Protein AF-A0AA96SXK7-F1 (afdb_monomer_lite)

Radius of gyration: 13.21 Å; chains: 1; bounding box: 25×30×34 Å

Structure (mmCIF, N/CA/C/O backbone):
data_AF-A0AA96SXK7-F1
#
_entry.id   AF-A0AA96SXK7-F1
#
loop_
_atom_site.group_PDB
_atom_site.id
_atom_site.type_symbol
_atom_site.label_atom_id
_atom_site.label_alt_id
_atom_site.label_comp_id
_atom_site.label_asym_id
_atom_site.label_entity_id
_atom_site.label_seq_id
_atom_site.pdbx_PDB_ins_code
_atom_site.Cartn_x
_atom_site.Cartn_y
_atom_site.Cartn_z
_atom_site.occupancy
_atom_site.B_iso_or_equiv
_atom_site.auth_seq_id
_atom_site.auth_comp_id
_atom_site.auth_asym_id
_atom_site.auth_atom_id
_atom_site.pdbx_PDB_model_num
ATOM 1 N N . MET A 1 1 ? 11.117 13.871 11.210 1.00 51.28 1 MET A N 1
ATOM 2 C CA . MET A 1 1 ? 10.356 12.776 10.571 1.00 51.28 1 MET A CA 1
ATOM 3 C C . MET A 1 1 ? 9.410 13.448 9.592 1.00 51.28 1 MET A C 1
ATOM 5 O O . MET A 1 1 ? 8.654 14.297 10.038 1.00 51.28 1 MET A O 1
ATOM 9 N N . ILE A 1 2 ? 9.554 13.227 8.283 1.00 47.91 2 ILE A N 1
ATOM 10 C CA . ILE A 1 2 ? 8.729 13.922 7.281 1.00 47.91 2 ILE A CA 1
ATOM 11 C C . ILE A 1 2 ? 7.378 13.206 7.220 1.00 47.91 2 ILE A C 1
ATOM 13 O O . ILE A 1 2 ? 7.286 12.124 6.651 1.00 47.91 2 ILE A O 1
ATOM 17 N N . THR A 1 3 ? 6.349 13.795 7.822 1.00 63.53 3 THR A N 1
ATOM 18 C CA . THR A 1 3 ? 4.946 13.411 7.633 1.00 63.53 3 THR A CA 1
ATOM 19 C C . THR A 1 3 ? 4.455 14.012 6.319 1.00 63.53 3 THR A C 1
ATOM 21 O O . THR A 1 3 ? 3.778 15.039 6.310 1.00 63.53 3 THR A O 1
ATOM 24 N N . ALA A 1 4 ? 4.849 13.414 5.188 1.00 64.06 4 ALA A N 1
ATOM 25 C CA . ALA A 1 4 ? 4.230 13.750 3.907 1.00 64.06 4 ALA A CA 1
ATOM 26 C C . ALA A 1 4 ? 2.730 13.446 4.027 1.00 64.06 4 ALA A C 1
ATOM 28 O O . ALA A 1 4 ? 2.341 12.306 4.277 1.00 64.06 4 ALA A O 1
ATOM 29 N N . SER A 1 5 ? 1.903 14.483 3.933 1.00 78.00 5 SER A N 1
ATOM 30 C CA . SER A 1 5 ? 0.470 14.407 4.232 1.00 78.00 5 SER A CA 1
ATOM 31 C C . SER A 1 5 ? -0.380 14.476 2.964 1.00 78.00 5 SER A C 1
ATOM 33 O O . SER A 1 5 ? -1.567 14.170 3.001 1.00 78.00 5 SER A O 1
ATOM 35 N N . THR A 1 6 ? 0.217 14.838 1.825 1.00 90.94 6 THR A N 1
ATOM 36 C CA . THR A 1 6 ? -0.473 14.961 0.535 1.00 90.94 6 THR A CA 1
ATOM 37 C C . THR A 1 6 ? 0.138 14.072 -0.548 1.00 90.94 6 THR A C 1
ATOM 39 O O . THR A 1 6 ? 1.314 13.708 -0.508 1.00 90.94 6 THR A O 1
ATOM 42 N N . VAL A 1 7 ? -0.658 13.766 -1.577 1.00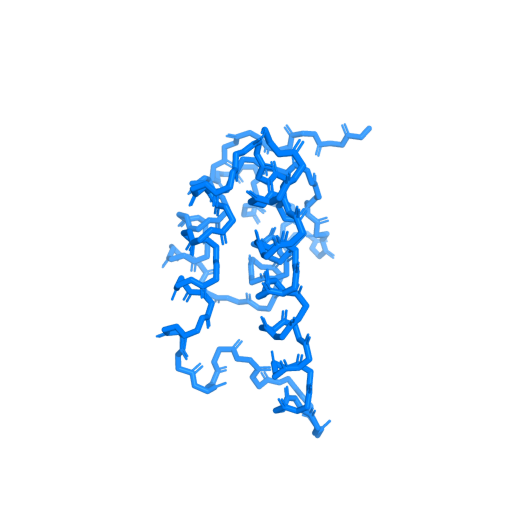 92.94 7 VAL A N 1
ATOM 43 C CA . VAL A 1 7 ? -0.206 13.023 -2.767 1.00 92.94 7 VAL A CA 1
ATOM 44 C C . VAL A 1 7 ? 1.000 13.694 -3.434 1.00 92.94 7 VAL A C 1
ATOM 46 O O . VAL A 1 7 ? 1.965 13.018 -3.789 1.00 92.94 7 VAL A O 1
ATOM 49 N N . THR A 1 8 ? 0.975 15.025 -3.552 1.00 93.19 8 THR A N 1
ATOM 50 C CA . THR A 1 8 ? 2.053 15.814 -4.162 1.00 93.19 8 THR A CA 1
ATOM 51 C C . THR A 1 8 ? 3.363 15.682 -3.391 1.00 93.19 8 THR A C 1
ATOM 53 O O . THR A 1 8 ? 4.416 15.490 -3.999 1.00 93.19 8 THR A O 1
ATOM 56 N N . GLU A 1 9 ? 3.325 15.743 -2.060 1.00 92.94 9 GLU A N 1
ATOM 57 C CA . GLU A 1 9 ? 4.520 15.576 -1.222 1.00 92.94 9 GLU A CA 1
ATOM 58 C C . GLU A 1 9 ? 5.095 14.163 -1.336 1.00 92.94 9 GLU A C 1
ATOM 60 O O . GLU A 1 9 ? 6.310 14.003 -1.468 1.00 92.94 9 GLU A O 1
ATOM 65 N N . ILE A 1 10 ? 4.226 13.145 -1.346 1.00 94.31 10 ILE A N 1
ATOM 66 C CA . ILE A 1 10 ? 4.645 11.751 -1.521 1.00 94.31 10 ILE A CA 1
ATOM 67 C C . ILE A 1 10 ? 5.336 11.573 -2.872 1.00 94.31 10 ILE A C 1
ATOM 69 O O . ILE A 1 10 ? 6.444 11.037 -2.926 1.00 94.31 10 ILE A O 1
ATOM 73 N N . HIS A 1 11 ? 4.714 12.052 -3.952 1.00 93.19 11 HIS A N 1
ATOM 74 C CA . HIS A 1 11 ? 5.297 11.979 -5.286 1.00 93.19 11 HIS A CA 1
ATOM 75 C C . HIS A 1 11 ? 6.639 12.715 -5.355 1.00 93.19 11 HIS A C 1
ATOM 77 O O . HIS A 1 11 ? 7.614 12.163 -5.857 1.00 93.19 11 HIS A O 1
ATOM 83 N N . THR A 1 12 ? 6.717 13.925 -4.800 1.00 94.31 12 THR A N 1
ATOM 84 C CA . THR A 1 12 ? 7.939 14.744 -4.810 1.00 94.31 12 THR A CA 1
ATOM 85 C C . THR A 1 12 ? 9.096 14.027 -4.116 1.00 94.31 12 THR A C 1
ATOM 87 O O . THR A 1 12 ? 10.193 13.942 -4.667 1.00 94.31 12 THR A O 1
ATOM 90 N N . ALA A 1 13 ? 8.849 13.447 -2.939 1.00 92.94 13 ALA A N 1
ATOM 91 C CA . ALA A 1 13 ? 9.849 12.667 -2.219 1.00 92.94 13 ALA A CA 1
ATOM 92 C C . ALA A 1 13 ? 10.268 11.404 -2.991 1.00 92.94 13 ALA A C 1
ATOM 94 O O . ALA A 1 13 ? 11.464 11.137 -3.115 1.00 92.94 13 ALA A O 1
ATOM 95 N N . CYS A 1 14 ? 9.305 10.668 -3.559 1.00 94.19 14 CYS A N 1
ATOM 96 C CA . CYS A 1 14 ? 9.572 9.468 -4.357 1.00 94.19 14 CYS A CA 1
ATOM 97 C C . CYS A 1 14 ? 10.415 9.774 -5.602 1.00 94.19 14 CYS A C 1
ATOM 99 O O . CYS A 1 14 ? 11.366 9.048 -5.889 1.00 94.19 14 CYS A O 1
ATOM 101 N N . SER A 1 15 ? 10.111 10.865 -6.307 1.00 93.81 15 SER A N 1
ATOM 102 C CA . SER A 1 15 ? 10.862 11.335 -7.478 1.00 93.81 15 SER A CA 1
ATOM 103 C C . SER A 1 15 ? 12.279 11.795 -7.121 1.00 93.81 15 SER A C 1
ATOM 105 O O . SER A 1 15 ? 13.188 11.679 -7.938 1.00 93.81 15 SER A O 1
ATOM 107 N N . ALA A 1 16 ? 12.497 12.245 -5.882 1.00 93.50 16 ALA A N 1
ATOM 108 C CA . ALA A 1 16 ? 13.820 12.540 -5.334 1.00 93.50 16 ALA A CA 1
ATOM 109 C C . ALA A 1 16 ? 14.555 11.296 -4.779 1.00 93.50 16 ALA A C 1
ATOM 111 O O . ALA A 1 16 ? 15.647 11.424 -4.229 1.00 93.50 16 ALA A O 1
ATOM 112 N N . GLY A 1 17 ? 13.982 10.093 -4.918 1.00 92.31 17 GLY A N 1
ATOM 113 C CA . GLY A 1 17 ? 14.591 8.834 -4.480 1.00 92.31 17 GLY A CA 1
ATOM 114 C C . GLY A 1 17 ? 14.391 8.499 -2.998 1.00 92.31 17 GLY A C 1
ATOM 115 O O . GLY A 1 17 ? 15.000 7.550 -2.502 1.00 92.31 17 GLY A O 1
ATOM 116 N N . PHE A 1 18 ? 13.538 9.239 -2.288 1.00 92.69 18 PHE A N 1
ATOM 117 C CA . PHE A 1 18 ? 13.198 8.983 -0.889 1.00 92.69 18 PHE A CA 1
ATOM 118 C C . PHE A 1 18 ? 11.900 8.180 -0.770 1.00 92.69 18 PHE A C 1
ATOM 120 O O . PHE A 1 18 ? 10.996 8.311 -1.589 1.00 92.69 18 PHE A O 1
ATOM 127 N N . ILE A 1 19 ? 11.780 7.376 0.290 1.00 92.25 19 ILE A N 1
ATOM 128 C CA . ILE A 1 19 ? 10.544 6.658 0.628 1.00 92.25 19 ILE A CA 1
ATOM 129 C C . ILE A 1 19 ? 9.947 7.329 1.867 1.00 92.25 19 ILE A C 1
ATOM 131 O O . ILE A 1 19 ? 10.473 7.136 2.966 1.00 92.25 19 ILE A O 1
ATOM 135 N N . PRO A 1 20 ? 8.873 8.122 1.723 1.00 90.00 20 PRO A N 1
ATOM 136 C CA . PRO A 1 20 ? 8.107 8.603 2.863 1.00 90.00 20 PRO A CA 1
ATOM 137 C C . PRO A 1 20 ? 7.614 7.437 3.722 1.00 90.00 20 PRO A C 1
ATOM 139 O O . PRO A 1 20 ? 7.087 6.454 3.201 1.00 90.00 20 PRO A O 1
ATOM 142 N N . VAL A 1 21 ? 7.779 7.569 5.035 1.00 86.81 21 VAL A N 1
ATOM 143 C CA . VAL A 1 21 ? 7.288 6.626 6.049 1.00 86.81 21 VAL A CA 1
ATOM 144 C C . VAL A 1 21 ? 6.273 7.339 6.938 1.00 86.81 21 VAL A C 1
ATOM 146 O O . VAL A 1 21 ? 6.324 8.564 7.0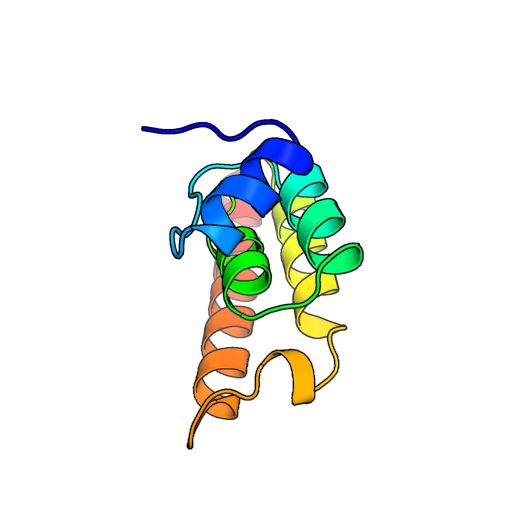48 1.00 86.81 21 VAL A O 1
ATOM 149 N N . ASN A 1 22 ? 5.379 6.594 7.592 1.00 83.44 22 ASN A N 1
ATOM 150 C CA . ASN A 1 22 ? 4.335 7.154 8.468 1.00 83.44 22 ASN A CA 1
ATOM 151 C C . ASN A 1 22 ? 3.399 8.152 7.769 1.00 83.44 22 ASN A C 1
ATOM 153 O O . ASN A 1 22 ? 2.940 9.120 8.372 1.00 83.44 22 ASN A O 1
ATOM 157 N N . VAL A 1 23 ? 3.146 7.927 6.483 1.00 89.69 23 VAL A N 1
ATOM 158 C CA . VAL A 1 23 ? 2.166 8.698 5.722 1.00 89.69 23 VAL A CA 1
ATOM 159 C C . VAL A 1 23 ? 0.769 8.120 5.905 1.00 89.69 23 VAL A C 1
ATOM 161 O O . VAL A 1 23 ? 0.613 6.930 6.204 1.00 89.69 23 VAL A O 1
ATOM 164 N N . ASP A 1 24 ? -0.227 8.967 5.668 1.00 91.06 24 ASP A N 1
ATOM 165 C CA . ASP A 1 24 ? -1.621 8.552 5.602 1.00 91.06 24 ASP A CA 1
ATOM 166 C C . ASP A 1 24 ? -1.836 7.545 4.458 1.00 91.06 24 ASP A C 1
ATOM 168 O O . ASP A 1 24 ? -1.372 7.747 3.327 1.00 91.06 24 ASP A O 1
ATOM 172 N N . LEU A 1 25 ? -2.514 6.433 4.751 1.00 93.62 25 LEU A N 1
ATOM 173 C CA . LEU A 1 25 ? -2.657 5.321 3.811 1.00 93.62 25 LEU A CA 1
ATOM 174 C C . LEU A 1 25 ? -3.467 5.708 2.556 1.00 93.62 25 LEU A C 1
ATOM 176 O O . LEU A 1 25 ? -2.992 5.415 1.453 1.00 93.62 25 LEU A O 1
ATOM 180 N N . PRO A 1 26 ? -4.634 6.379 2.659 1.00 92.81 26 PRO A N 1
ATOM 181 C CA . PRO A 1 26 ? -5.340 6.926 1.503 1.00 92.81 26 PRO A CA 1
ATOM 182 C C . PRO A 1 26 ? -4.450 7.777 0.591 1.00 92.81 26 PRO A C 1
ATOM 184 O O . PRO A 1 26 ? -4.469 7.587 -0.628 1.00 92.81 26 PRO A O 1
ATOM 187 N N . CYS A 1 27 ? -3.619 8.657 1.160 1.00 92.81 27 CYS A N 1
ATOM 188 C CA . CYS A 1 27 ? -2.673 9.468 0.393 1.00 92.81 27 CYS A CA 1
ATOM 189 C C . CYS A 1 27 ? -1.598 8.617 -0.301 1.00 92.81 27 CYS A C 1
ATOM 191 O O . CYS A 1 27 ? -1.313 8.844 -1.478 1.00 92.81 27 CYS A O 1
ATOM 193 N N . ALA A 1 28 ? -1.038 7.610 0.377 1.00 95.31 28 ALA A N 1
ATOM 194 C CA . ALA A 1 28 ? -0.068 6.686 -0.218 1.00 95.31 28 ALA A CA 1
ATOM 195 C C . ALA A 1 28 ? -0.658 5.894 -1.394 1.00 95.31 28 ALA A C 1
ATOM 197 O O . ALA A 1 28 ? -0.046 5.805 -2.461 1.00 95.31 28 ALA A O 1
ATOM 198 N N . ILE A 1 29 ? -1.871 5.362 -1.222 1.00 96.31 29 ILE A N 1
ATOM 199 C CA . ILE A 1 29 ? -2.595 4.628 -2.266 1.00 96.31 29 ILE A CA 1
ATOM 200 C C . ILE A 1 29 ? -2.895 5.545 -3.454 1.00 96.31 29 ILE A C 1
ATOM 202 O O . ILE A 1 29 ? -2.674 5.159 -4.604 1.00 96.31 29 ILE A O 1
ATOM 206 N N . ALA A 1 30 ? -3.382 6.761 -3.199 1.00 96.00 30 ALA A N 1
ATOM 207 C CA . ALA A 1 30 ? -3.661 7.731 -4.251 1.00 96.00 30 ALA A CA 1
ATOM 208 C C . ALA A 1 30 ? -2.388 8.105 -5.028 1.00 96.00 30 ALA A C 1
ATOM 210 O O . ALA A 1 30 ? -2.417 8.130 -6.259 1.00 96.00 30 ALA A O 1
ATOM 211 N N . ALA A 1 31 ? -1.261 8.305 -4.338 1.00 95.44 31 ALA A N 1
ATOM 212 C CA . ALA A 1 31 ? 0.024 8.587 -4.970 1.00 95.44 31 ALA A CA 1
ATOM 213 C C . ALA A 1 31 ? 0.512 7.434 -5.856 1.00 95.44 31 ALA A C 1
ATOM 215 O O . ALA A 1 31 ? 0.919 7.674 -6.992 1.00 95.44 31 ALA A O 1
ATOM 216 N N . HIS A 1 32 ? 0.417 6.185 -5.391 1.00 96.44 32 HIS A N 1
ATOM 217 C CA . HIS A 1 32 ? 0.777 5.025 -6.210 1.00 96.44 32 HIS A CA 1
ATOM 218 C C . HIS A 1 32 ? -0.155 4.842 -7.414 1.00 96.44 32 HIS A C 1
ATOM 220 O O . HIS A 1 32 ? 0.311 4.492 -8.491 1.00 96.44 32 HIS A O 1
ATOM 226 N N . ARG A 1 33 ? -1.461 5.117 -7.283 1.00 96.25 33 ARG A N 1
ATOM 227 C CA . ARG A 1 33 ? -2.396 5.066 -8.423 1.00 96.25 33 ARG A CA 1
ATOM 228 C C . ARG A 1 33 ? -2.067 6.100 -9.500 1.00 96.25 33 ARG A C 1
ATOM 230 O O . ARG A 1 33 ? -2.168 5.782 -10.679 1.00 96.25 33 ARG A O 1
ATOM 237 N N . GLN A 1 34 ? -1.712 7.322 -9.104 1.00 96.06 34 GLN A N 1
ATOM 238 C CA . GLN A 1 34 ? -1.359 8.388 -10.049 1.00 96.06 34 GLN A CA 1
ATOM 239 C C . GLN A 1 34 ? 0.019 8.161 -10.678 1.00 96.06 34 GLN A C 1
ATOM 241 O O . GLN A 1 34 ? 0.212 8.433 -11.861 1.00 96.06 34 GLN A O 1
ATOM 246 N N . HIS A 1 35 ? 0.962 7.636 -9.895 1.00 93.38 35 HIS A N 1
ATOM 247 C CA . HIS A 1 35 ? 2.340 7.408 -10.313 1.00 93.38 35 HIS A CA 1
ATOM 248 C C . HIS A 1 35 ? 2.820 6.025 -9.846 1.00 93.38 35 HIS A C 1
ATOM 250 O O . HIS A 1 35 ? 3.532 5.929 -8.835 1.00 93.38 35 HIS A O 1
ATOM 256 N N . PRO A 1 36 ? 2.433 4.946 -10.556 1.00 93.38 36 PRO A N 1
ATOM 257 C CA . PRO A 1 36 ? 2.838 3.593 -10.204 1.00 93.38 36 PRO A CA 1
ATOM 258 C C . PRO A 1 36 ? 4.351 3.445 -10.321 1.00 93.38 36 PRO A C 1
ATOM 260 O O . PRO A 1 36 ? 4.952 3.783 -11.340 1.00 93.38 36 PRO A O 1
ATOM 263 N N . GLY A 1 37 ? 4.977 2.950 -9.263 1.00 91.44 37 GLY A N 1
ATOM 264 C CA . GLY A 1 37 ? 6.419 2.791 -9.212 1.00 91.44 37 GLY A CA 1
ATOM 265 C C . GLY A 1 37 ? 6.865 2.198 -7.888 1.00 91.44 37 GLY A C 1
ATOM 266 O O . GLY A 1 37 ? 6.159 2.243 -6.884 1.00 91.44 37 GLY A O 1
ATOM 267 N N . ILE A 1 38 ? 8.080 1.653 -7.867 1.00 90.81 38 ILE A N 1
ATOM 268 C CA . ILE A 1 38 ? 8.571 0.931 -6.690 1.00 90.81 38 ILE A CA 1
ATOM 269 C C . ILE A 1 38 ? 8.654 1.809 -5.433 1.00 90.81 38 ILE A C 1
ATOM 271 O O . ILE A 1 38 ? 8.431 1.320 -4.328 1.00 90.81 38 ILE A O 1
ATOM 275 N N . MET A 1 39 ? 8.963 3.102 -5.577 1.00 92.75 39 MET A N 1
ATOM 276 C CA . MET A 1 39 ? 9.055 4.009 -4.429 1.00 92.75 39 MET A CA 1
ATOM 277 C C . MET A 1 39 ? 7.675 4.300 -3.837 1.00 92.75 39 MET A C 1
ATOM 279 O O . MET A 1 39 ? 7.495 4.133 -2.633 1.00 92.75 39 MET A O 1
ATOM 283 N N . THR A 1 40 ? 6.684 4.619 -4.673 1.00 94.44 40 THR A N 1
ATOM 284 C CA . THR A 1 40 ? 5.301 4.849 -4.229 1.00 94.44 40 THR A CA 1
ATOM 285 C C . THR A 1 40 ? 4.652 3.565 -3.696 1.00 94.44 40 THR A C 1
ATOM 287 O O . THR A 1 40 ? 3.905 3.624 -2.720 1.00 94.44 40 THR A O 1
ATOM 290 N N . LEU A 1 41 ? 5.003 2.389 -4.235 1.00 95.25 41 LEU A N 1
ATOM 291 C CA . LEU A 1 41 ? 4.598 1.089 -3.683 1.00 95.25 41 LEU A CA 1
ATOM 292 C C . LEU A 1 41 ? 5.159 0.883 -2.271 1.00 95.25 41 LEU A C 1
ATOM 294 O O . LEU A 1 41 ? 4.429 0.528 -1.345 1.00 95.25 41 LEU A O 1
ATOM 298 N N . ARG A 1 42 ? 6.459 1.137 -2.081 1.00 93.44 42 ARG A N 1
ATOM 299 C CA . ARG A 1 42 ? 7.108 1.031 -0.767 1.00 93.44 42 ARG A CA 1
ATOM 300 C C . ARG A 1 42 ? 6.529 2.018 0.239 1.00 93.44 42 ARG A C 1
ATOM 302 O O . ARG A 1 42 ? 6.426 1.672 1.410 1.00 93.44 42 ARG A O 1
ATOM 309 N N . THR A 1 43 ? 6.096 3.195 -0.199 1.00 95.00 43 THR A N 1
ATOM 310 C CA . THR A 1 43 ? 5.376 4.137 0.664 1.00 95.00 43 THR A CA 1
ATOM 311 C C . THR A 1 43 ? 4.066 3.554 1.196 1.00 95.00 43 THR A C 1
ATOM 313 O O . THR A 1 43 ? 3.777 3.742 2.371 1.00 95.00 43 THR A O 1
ATOM 316 N N . ILE A 1 44 ? 3.307 2.786 0.402 1.00 96.12 44 ILE A N 1
ATOM 317 C CA . ILE A 1 44 ? 2.108 2.080 0.898 1.00 96.12 44 ILE A CA 1
ATOM 318 C C . ILE A 1 44 ? 2.492 1.022 1.938 1.00 96.12 44 ILE A C 1
ATOM 320 O O . ILE A 1 44 ? 1.876 0.937 3.001 1.00 96.12 44 ILE A O 1
ATOM 324 N N . ILE A 1 45 ? 3.533 0.231 1.655 1.00 95.31 45 ILE A N 1
ATOM 325 C CA . ILE A 1 45 ? 4.037 -0.798 2.579 1.00 95.31 45 ILE A CA 1
ATOM 326 C C . ILE A 1 45 ? 4.440 -0.161 3.920 1.00 95.31 45 ILE A C 1
ATOM 328 O O . ILE A 1 45 ? 4.131 -0.703 4.977 1.00 95.31 45 ILE A O 1
ATOM 332 N N . MET A 1 46 ? 5.071 1.014 3.879 1.00 93.12 46 MET A N 1
ATOM 333 C CA . MET A 1 46 ? 5.576 1.745 5.047 1.00 93.12 46 MET A CA 1
ATOM 334 C C . MET A 1 46 ? 4.595 2.788 5.610 1.00 93.12 46 MET A C 1
ATOM 336 O O . MET A 1 46 ? 4.968 3.568 6.494 1.00 93.12 46 MET A O 1
ATOM 340 N N . ALA A 1 47 ? 3.360 2.834 5.105 1.00 92.62 47 ALA A N 1
ATOM 341 C CA . ALA A 1 47 ? 2.312 3.678 5.665 1.00 92.62 47 ALA A CA 1
ATOM 342 C C . ALA A 1 47 ? 2.031 3.274 7.123 1.00 92.62 47 ALA A C 1
ATOM 344 O O . ALA A 1 47 ? 2.317 2.140 7.531 1.00 92.62 47 ALA A O 1
ATOM 345 N N . ALA A 1 48 ? 1.440 4.183 7.899 1.00 87.62 48 ALA A N 1
ATOM 346 C CA . ALA A 1 48 ? 1.089 3.934 9.297 1.00 87.62 48 ALA A CA 1
ATOM 347 C C . ALA A 1 48 ? -0.439 3.904 9.500 1.00 87.62 48 ALA A C 1
ATOM 349 O O . ALA A 1 48 ? -0.997 4.892 9.972 1.00 87.62 48 ALA A O 1
ATOM 350 N N . PRO A 1 49 ? -1.124 2.790 9.165 1.00 90.00 49 PRO A N 1
ATOM 351 C CA . PRO A 1 49 ? -2.547 2.617 9.445 1.00 90.00 49 PRO A CA 1
ATOM 352 C C . PRO A 1 49 ? -2.881 2.833 10.926 1.00 90.00 49 PRO A C 1
ATOM 354 O O . PRO A 1 49 ? -2.414 2.094 11.803 1.00 90.00 49 PRO A O 1
ATOM 357 N N . ALA A 1 50 ? -3.739 3.806 11.211 1.00 87.75 50 ALA A N 1
ATOM 358 C CA . ALA A 1 50 ? -4.240 4.083 12.548 1.00 87.75 50 ALA A CA 1
ATOM 359 C C . ALA A 1 50 ? -5.216 2.996 13.016 1.00 87.75 50 ALA A C 1
ATOM 361 O O . ALA A 1 50 ? -5.263 2.680 14.205 1.00 87.75 50 ALA A O 1
ATOM 362 N N . THR A 1 51 ? -5.933 2.347 12.096 1.00 91.44 51 THR A N 1
ATOM 363 C CA . THR A 1 51 ? -6.980 1.363 12.415 1.00 91.44 51 THR A CA 1
ATOM 364 C C . THR A 1 51 ? -6.744 -0.005 11.772 1.00 91.44 51 THR A C 1
ATOM 366 O O . THR A 1 51 ? -5.999 -0.142 10.806 1.00 91.44 51 THR A O 1
ATOM 369 N N . VAL A 1 52 ? -7.411 -1.042 12.295 1.00 94.00 52 VAL A N 1
ATOM 370 C CA . VAL A 1 52 ? -7.428 -2.376 11.661 1.00 94.00 52 VAL A CA 1
ATOM 371 C C . VAL A 1 52 ? -8.106 -2.336 10.291 1.00 94.00 52 VAL A C 1
ATOM 373 O O . VAL A 1 52 ? -7.752 -3.110 9.409 1.00 94.00 52 VAL A O 1
ATOM 376 N N . GLU A 1 53 ? -9.061 -1.434 10.088 1.00 94.38 53 GLU A N 1
ATOM 377 C CA . GLU A 1 53 ? -9.743 -1.312 8.801 1.00 94.38 53 GLU A CA 1
ATOM 378 C C . GLU A 1 53 ? -8.821 -0.746 7.719 1.00 94.38 53 GLU A C 1
ATOM 380 O O . GL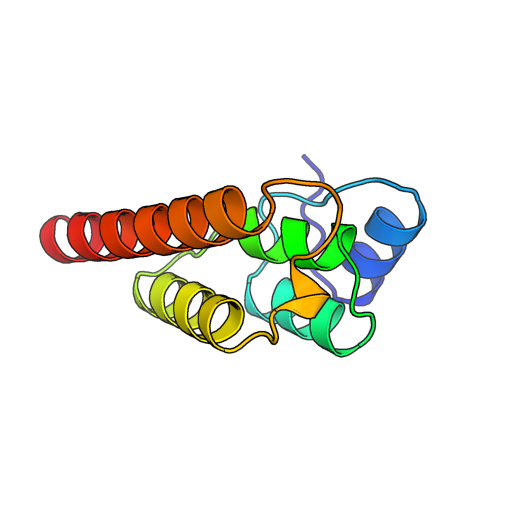U A 1 53 ? -8.767 -1.265 6.609 1.00 94.38 53 GLU A O 1
ATOM 385 N N . GLU A 1 54 ? -7.994 0.237 8.067 1.00 94.00 54 GLU A N 1
ATOM 386 C CA . GLU A 1 54 ? -6.938 0.718 7.175 1.00 94.00 54 GLU A CA 1
ATOM 387 C C . GLU A 1 54 ? -5.883 -0.368 6.911 1.00 94.00 54 GLU A C 1
ATOM 389 O O . GLU A 1 54 ? -5.382 -0.485 5.796 1.00 94.00 54 GLU A O 1
ATOM 394 N N . GLU A 1 55 ? -5.571 -1.228 7.887 1.00 95.69 55 GLU A N 1
ATOM 395 C CA . GLU A 1 55 ? -4.707 -2.393 7.640 1.00 95.69 55 GLU A CA 1
ATOM 396 C C . GLU A 1 55 ? -5.303 -3.343 6.592 1.00 95.69 55 GLU A C 1
ATOM 398 O O . GLU A 1 55 ? -4.584 -3.805 5.701 1.00 95.69 55 GLU A O 1
ATOM 403 N N . ARG A 1 56 ? -6.615 -3.608 6.661 1.00 96.75 56 ARG A N 1
ATOM 404 C CA . ARG A 1 56 ? -7.325 -4.405 5.648 1.00 96.75 56 ARG A CA 1
ATOM 405 C C . ARG A 1 56 ? -7.290 -3.721 4.290 1.00 96.75 56 ARG A C 1
ATOM 407 O O . ARG A 1 56 ? -6.888 -4.350 3.318 1.00 96.75 56 ARG A O 1
ATOM 414 N N . GLN A 1 57 ? -7.582 -2.422 4.236 1.00 97.19 57 GLN A N 1
ATOM 415 C CA . GLN A 1 57 ? -7.504 -1.637 3.005 1.00 97.19 57 GLN A CA 1
ATOM 416 C C . GLN A 1 57 ? -6.105 -1.697 2.372 1.00 97.19 57 GLN A C 1
ATOM 418 O O . GLN A 1 57 ? -5.979 -1.833 1.152 1.00 97.19 57 GLN A O 1
ATOM 423 N N . ARG A 1 58 ? -5.043 -1.618 3.187 1.00 96.81 58 ARG A N 1
ATOM 424 C CA . ARG A 1 58 ? -3.657 -1.765 2.727 1.00 96.81 58 ARG A CA 1
ATOM 425 C C . ARG A 1 58 ? -3.422 -3.149 2.130 1.00 96.81 58 ARG A C 1
ATOM 427 O O . ARG A 1 58 ? -2.869 -3.241 1.034 1.00 96.81 58 ARG A O 1
ATOM 434 N N . LEU A 1 59 ? -3.821 -4.206 2.839 1.00 98.00 59 LEU A N 1
ATOM 435 C CA . LEU A 1 59 ? -3.661 -5.581 2.371 1.00 98.00 59 LEU A CA 1
ATOM 436 C C . LEU A 1 59 ? -4.417 -5.818 1.060 1.00 98.00 59 LEU A C 1
ATOM 438 O O . LEU A 1 59 ? -3.825 -6.344 0.121 1.00 98.00 59 LEU A O 1
ATOM 442 N N . ASP A 1 60 ? -5.678 -5.397 0.977 1.00 98.25 60 ASP A N 1
ATOM 443 C CA . ASP A 1 60 ? -6.524 -5.579 -0.203 1.00 98.25 60 ASP A CA 1
ATOM 444 C C . ASP A 1 60 ? -5.945 -4.857 -1.418 1.00 98.25 60 ASP A C 1
ATOM 446 O O . ASP A 1 60 ? -5.854 -5.430 -2.506 1.00 98.25 60 ASP A O 1
ATOM 450 N N . TYR A 1 61 ? -5.483 -3.617 -1.226 1.00 98.19 61 TYR A N 1
ATOM 451 C CA . TYR A 1 61 ? -4.833 -2.864 -2.290 1.00 98.19 61 TYR A CA 1
ATOM 452 C C . TYR A 1 61 ? -3.588 -3.588 -2.810 1.00 98.19 61 TYR A C 1
ATOM 454 O O . TYR A 1 61 ? -3.466 -3.805 -4.012 1.00 98.19 61 TYR A O 1
ATOM 462 N N . LEU A 1 62 ? -2.680 -3.985 -1.912 1.00 97.50 62 LEU A N 1
ATOM 463 C CA . LEU A 1 62 ? -1.419 -4.640 -2.265 1.00 97.50 62 LEU A CA 1
ATOM 464 C C . LEU A 1 62 ? -1.633 -6.027 -2.893 1.00 97.50 62 LEU A C 1
ATOM 466 O O . LEU A 1 62 ? -0.952 -6.375 -3.858 1.00 97.50 62 LEU A O 1
ATOM 470 N N . ALA A 1 63 ? -2.577 -6.813 -2.373 1.00 97.00 63 ALA A N 1
ATOM 471 C CA . ALA A 1 63 ? -2.903 -8.136 -2.896 1.00 97.00 63 ALA A CA 1
ATOM 472 C C . ALA A 1 63 ? -3.549 -8.073 -4.289 1.00 9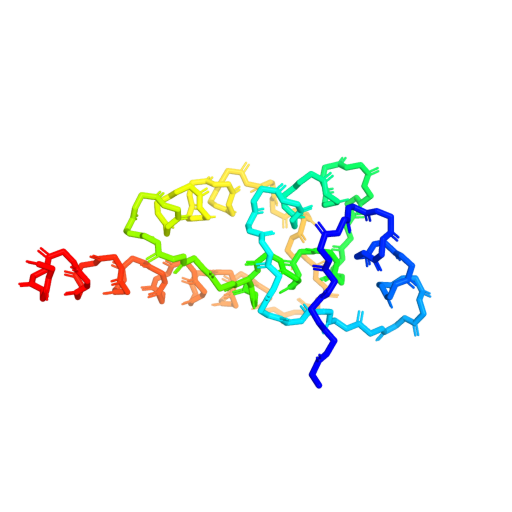7.00 63 ALA A C 1
ATOM 474 O O . ALA A 1 63 ? -3.348 -8.991 -5.083 1.00 97.00 63 ALA A O 1
ATOM 475 N N . GLY A 1 64 ? -4.287 -6.996 -4.581 1.00 96.50 64 GLY A N 1
ATOM 476 C CA . GLY A 1 64 ? -4.926 -6.750 -5.874 1.00 96.50 64 GLY A CA 1
ATOM 477 C C . GLY A 1 64 ? -4.009 -6.163 -6.952 1.00 96.50 64 GLY A C 1
ATOM 478 O O . GLY A 1 64 ? -4.449 -6.007 -8.090 1.00 96.50 64 GLY A O 1
ATOM 479 N N . LEU A 1 65 ? -2.757 -5.819 -6.627 1.00 95.62 65 LEU A N 1
ATOM 480 C CA . LEU A 1 65 ? -1.802 -5.337 -7.624 1.00 95.62 65 LEU A CA 1
ATOM 481 C C . LEU A 1 65 ? -1.355 -6.470 -8.562 1.00 95.62 65 LEU A C 1
ATOM 483 O O . LEU A 1 65 ? -1.147 -7.596 -8.099 1.00 95.62 65 LEU A O 1
ATOM 487 N N . PRO A 1 66 ? -1.150 -6.166 -9.858 1.00 92.25 66 PRO A N 1
ATOM 488 C CA . PRO A 1 66 ? -0.610 -7.132 -10.802 1.00 92.25 66 PRO A CA 1
ATOM 489 C C . PRO A 1 66 ? 0.843 -7.475 -10.442 1.00 92.25 66 PRO A C 1
ATOM 491 O O . PRO A 1 66 ? 1.518 -6.720 -9.734 1.00 92.25 66 PRO A O 1
ATOM 494 N N . GLU A 1 67 ? 1.329 -8.620 -10.914 1.00 88.81 67 GLU A N 1
ATOM 495 C CA . GLU A 1 67 ? 2.666 -9.122 -10.586 1.00 88.81 67 GLU A CA 1
ATOM 496 C C . GLU A 1 67 ? 3.761 -8.107 -10.928 1.00 88.81 67 GLU A C 1
ATOM 498 O O . GLU A 1 67 ? 4.631 -7.832 -10.103 1.00 88.81 67 GLU A O 1
ATOM 503 N N . GLU A 1 68 ? 3.641 -7.451 -12.082 1.00 89.00 68 GLU A N 1
ATOM 504 C CA . GLU A 1 68 ? 4.565 -6.454 -12.625 1.00 89.00 68 GLU A CA 1
ATOM 505 C C . GLU A 1 68 ? 4.771 -5.250 -11.703 1.00 89.00 68 GLU A C 1
ATOM 507 O O . GLU A 1 68 ? 5.829 -4.624 -11.744 1.00 89.00 68 GLU A O 1
ATOM 512 N N . ALA A 1 69 ? 3.805 -4.943 -10.832 1.00 88.81 69 ALA A N 1
ATOM 513 C CA . ALA A 1 69 ? 3.952 -3.874 -9.847 1.00 88.81 69 ALA A CA 1
ATOM 514 C C . ALA A 1 69 ? 5.020 -4.200 -8.785 1.00 88.81 69 ALA A C 1
ATOM 516 O O . ALA A 1 69 ? 5.604 -3.292 -8.194 1.00 88.81 69 ALA A O 1
ATOM 517 N N . TRP A 1 70 ? 5.277 -5.488 -8.543 1.00 89.06 70 TRP A N 1
ATOM 518 C CA . TRP A 1 70 ? 6.227 -5.983 -7.548 1.00 89.06 70 TRP A CA 1
ATOM 519 C C . TRP A 1 70 ? 7.590 -6.345 -8.142 1.00 89.06 70 TRP A C 1
ATOM 521 O O . TRP A 1 70 ? 8.568 -6.450 -7.396 1.00 89.06 70 TRP A O 1
ATOM 531 N N . ILE A 1 71 ? 7.661 -6.545 -9.462 1.00 81.69 71 ILE A N 1
ATOM 532 C CA . ILE A 1 71 ? 8.879 -6.969 -10.152 1.00 81.69 71 ILE A CA 1
ATOM 533 C C . ILE A 1 71 ? 9.932 -5.874 -10.037 1.00 81.69 71 ILE A C 1
ATOM 535 O O . ILE A 1 71 ? 9.744 -4.739 -10.473 1.00 81.69 71 ILE A O 1
ATOM 539 N N . ARG A 1 72 ? 11.080 -6.240 -9.471 1.00 71.31 72 ARG A N 1
ATOM 540 C CA . ARG A 1 72 ? 12.266 -5.385 -9.479 1.00 71.31 72 ARG A CA 1
ATOM 541 C C . ARG A 1 72 ? 13.514 -6.166 -9.851 1.00 71.31 72 ARG A C 1
ATOM 543 O O . ARG A 1 72 ? 14.238 -5.726 -10.728 1.00 71.31 72 ARG A O 1
ATOM 550 N N . ASP A 1 73 ? 13.683 -7.333 -9.231 1.00 68.56 73 ASP A N 1
ATOM 551 C CA . ASP A 1 73 ? 14.831 -8.228 -9.374 1.00 68.56 73 ASP A CA 1
ATOM 552 C C . ASP A 1 73 ? 14.389 -9.691 -9.138 1.00 68.56 73 ASP A C 1
ATOM 554 O O . ASP A 1 73 ? 13.229 -9.956 -8.796 1.00 68.56 73 ASP A O 1
ATOM 558 N N . GLU A 1 74 ? 15.299 -10.658 -9.289 1.00 73.06 74 GLU A N 1
ATOM 559 C CA . GLU A 1 74 ? 15.032 -12.066 -8.962 1.00 73.06 74 GLU A CA 1
ATOM 560 C C . GLU A 1 74 ? 14.528 -12.244 -7.515 1.00 73.06 74 GLU A C 1
ATOM 562 O O . GLU A 1 74 ? 15.036 -11.641 -6.570 1.00 73.06 74 GLU A O 1
ATOM 567 N N . GLY A 1 75 ? 13.516 -13.098 -7.322 1.00 78.12 75 GLY A N 1
ATOM 568 C CA . GLY A 1 75 ? 12.959 -13.391 -5.996 1.00 78.12 75 GLY A CA 1
ATOM 569 C C . GLY A 1 75 ? 11.907 -12.397 -5.489 1.00 78.12 75 GLY A C 1
ATOM 570 O O . GLY A 1 75 ? 11.467 -12.524 -4.344 1.00 78.12 75 GLY A O 1
ATOM 571 N N . TRP A 1 76 ? 11.452 -11.457 -6.323 1.00 80.81 76 TRP A N 1
ATOM 572 C CA . TRP A 1 76 ? 10.406 -10.487 -5.971 1.00 80.81 76 TRP A CA 1
ATOM 573 C C . TRP A 1 76 ? 9.100 -11.137 -5.468 1.00 80.81 76 TRP A C 1
ATOM 575 O O . TRP A 1 76 ? 8.443 -10.583 -4.588 1.00 80.81 76 TRP A O 1
ATOM 585 N N . TRP A 1 77 ? 8.749 -12.337 -5.946 1.00 81.50 77 TRP A N 1
ATOM 586 C CA . TRP A 1 77 ? 7.556 -13.071 -5.501 1.00 81.50 77 TRP A CA 1
ATOM 587 C C . TRP A 1 77 ? 7.639 -13.464 -4.021 1.00 81.50 77 TRP A C 1
ATOM 589 O O . TRP A 1 77 ? 6.679 -13.287 -3.278 1.00 81.50 77 TRP A O 1
ATOM 599 N N . LYS A 1 78 ? 8.821 -13.894 -3.549 1.00 88.06 78 LYS A N 1
ATOM 600 C CA . LYS A 1 78 ? 9.046 -14.196 -2.124 1.00 88.06 78 LYS A CA 1
ATOM 6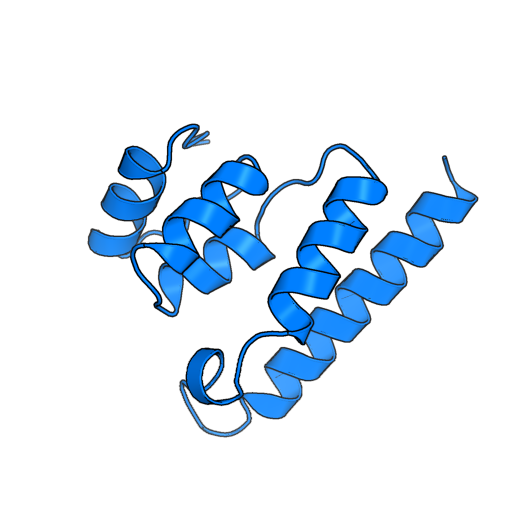01 C C . LYS A 1 78 ? 8.881 -12.944 -1.272 1.00 88.06 78 LYS A C 1
ATOM 603 O O . LYS A 1 78 ? 8.355 -13.025 -0.167 1.00 88.06 78 LYS A O 1
ATOM 608 N N . TYR A 1 79 ? 9.333 -11.796 -1.781 1.00 89.69 79 TYR A N 1
ATOM 609 C CA . TYR A 1 79 ? 9.167 -10.516 -1.100 1.00 89.69 79 TYR A CA 1
ATOM 610 C C . TYR A 1 79 ? 7.691 -10.114 -1.013 1.00 89.69 79 TYR A C 1
ATOM 612 O O . TYR A 1 79 ? 7.221 -9.812 0.082 1.00 89.69 79 TYR A O 1
ATOM 620 N N . ARG A 1 80 ? 6.950 -10.174 -2.128 1.00 93.50 80 ARG A N 1
ATOM 621 C CA . ARG A 1 80 ? 5.502 -9.923 -2.158 1.00 93.50 80 ARG A CA 1
ATOM 622 C C . ARG A 1 80 ? 4.775 -10.788 -1.135 1.00 93.50 80 ARG A C 1
ATOM 624 O O . ARG A 1 80 ? 4.076 -10.259 -0.274 1.00 93.50 80 ARG A O 1
ATOM 631 N N . ASP A 1 81 ? 4.964 -12.101 -1.201 1.00 94.50 81 ASP A N 1
ATOM 632 C CA . ASP A 1 81 ? 4.225 -13.035 -0.354 1.00 94.50 81 ASP A CA 1
ATOM 633 C C . ASP A 1 81 ? 4.571 -12.840 1.128 1.00 94.50 81 ASP A C 1
ATOM 635 O O . ASP A 1 81 ? 3.670 -12.790 1.966 1.00 94.50 81 ASP A O 1
ATOM 639 N N . ALA A 1 82 ? 5.849 -12.610 1.453 1.00 94.94 82 ALA A N 1
ATOM 640 C CA . ALA A 1 82 ? 6.273 -12.299 2.817 1.00 94.94 82 ALA A CA 1
ATOM 641 C C . ALA A 1 82 ? 5.649 -10.996 3.350 1.00 94.94 82 ALA A C 1
ATOM 643 O O . ALA A 1 82 ? 5.249 -10.941 4.514 1.00 94.94 82 ALA A O 1
ATOM 644 N N . VAL A 1 83 ? 5.540 -9.958 2.512 1.00 95.50 83 VAL A N 1
ATOM 645 C CA . VAL A 1 83 ? 4.892 -8.686 2.871 1.00 95.50 83 VAL A CA 1
ATOM 646 C C . VAL A 1 83 ? 3.398 -8.892 3.135 1.00 95.50 83 VAL A C 1
ATOM 648 O O . VAL A 1 83 ? 2.898 -8.472 4.180 1.00 95.50 83 VAL A O 1
ATOM 651 N N . LEU A 1 84 ? 2.687 -9.577 2.233 1.00 97.19 84 LEU A N 1
ATOM 652 C CA . LEU A 1 84 ? 1.252 -9.842 2.385 1.00 97.19 84 LEU A CA 1
ATOM 653 C C . LEU A 1 84 ? 0.966 -10.700 3.629 1.00 97.19 84 LEU A C 1
ATOM 655 O O . LEU A 1 84 ? 0.056 -10.388 4.400 1.00 97.19 84 LEU A O 1
ATOM 659 N N . ASP A 1 85 ? 1.771 -11.734 3.881 1.00 98.06 85 ASP A N 1
ATOM 660 C CA . ASP A 1 85 ? 1.664 -12.559 5.089 1.00 98.06 85 ASP A CA 1
ATOM 661 C C . ASP A 1 85 ? 1.993 -11.795 6.373 1.00 98.06 85 ASP A C 1
ATOM 663 O O . ASP A 1 85 ? 1.427 -12.089 7.432 1.00 98.06 85 ASP A O 1
ATOM 667 N N . GLY A 1 86 ? 2.899 -10.819 6.304 1.00 97.19 86 GLY A N 1
ATOM 668 C CA . GLY A 1 86 ? 3.171 -9.895 7.400 1.00 97.19 86 GLY A CA 1
ATOM 669 C C . GLY A 1 86 ? 1.923 -9.096 7.773 1.00 97.19 86 GLY A C 1
ATOM 670 O O . GLY A 1 86 ? 1.518 -9.097 8.935 1.00 97.19 86 GLY A O 1
ATOM 671 N N . PHE A 1 87 ? 1.252 -8.489 6.791 1.00 96.75 87 PHE A N 1
ATOM 672 C CA . PHE A 1 87 ? 0.039 -7.708 7.049 1.00 96.75 87 PHE A CA 1
ATOM 673 C C . PHE A 1 87 ? -1.142 -8.559 7.519 1.00 96.75 87 PHE A C 1
ATOM 675 O O . PHE A 1 87 ? -1.840 -8.153 8.447 1.00 96.75 87 PHE A O 1
ATOM 682 N N . ARG A 1 88 ? -1.324 -9.778 6.990 1.00 97.62 88 ARG A N 1
ATOM 683 C CA . ARG A 1 88 ? -2.323 -10.728 7.522 1.00 97.62 88 ARG A CA 1
ATOM 684 C C . ARG A 1 88 ? -2.111 -10.997 9.015 1.00 97.62 88 ARG A C 1
ATOM 686 O O . ARG A 1 88 ? -3.072 -10.990 9.783 1.00 97.62 88 ARG A O 1
ATOM 693 N N . ARG A 1 89 ? -0.856 -11.183 9.441 1.00 96.44 89 ARG A N 1
ATOM 694 C CA . ARG A 1 89 ? -0.501 -11.373 10.858 1.00 96.44 89 ARG A CA 1
ATOM 695 C C . ARG A 1 89 ? -0.739 -10.119 11.696 1.00 96.44 89 ARG A C 1
ATOM 697 O O . ARG A 1 89 ? -1.260 -10.240 12.800 1.00 96.44 89 ARG A O 1
ATOM 704 N N . VAL A 1 90 ? -0.415 -8.933 11.176 1.00 94.00 90 VAL A N 1
ATOM 705 C CA . VAL A 1 90 ? -0.703 -7.653 11.849 1.00 94.00 90 VAL A CA 1
ATOM 706 C C . VAL A 1 90 ? -2.207 -7.478 12.069 1.00 94.00 90 VAL A C 1
ATOM 708 O O . VAL A 1 90 ? -2.618 -7.166 13.184 1.00 94.00 90 VAL A O 1
ATOM 711 N N . ILE A 1 91 ? -3.037 -7.733 11.052 1.00 95.62 91 ILE A N 1
ATOM 712 C CA . ILE A 1 91 ? -4.502 -7.658 11.163 1.00 95.62 91 ILE A CA 1
ATOM 713 C C . ILE A 1 91 ? -5.014 -8.642 12.214 1.00 95.62 91 ILE A C 1
ATOM 715 O O . ILE A 1 91 ? -5.808 -8.253 13.071 1.00 95.62 91 ILE A O 1
ATOM 719 N N . ALA A 1 92 ? -4.552 -9.896 12.177 1.00 94.56 92 ALA A N 1
ATOM 720 C CA . ALA A 1 92 ? -4.947 -10.911 13.149 1.00 94.56 92 ALA A CA 1
ATOM 721 C C . ALA A 1 92 ? -4.585 -10.489 14.582 1.00 94.56 92 ALA A C 1
ATOM 723 O O . ALA A 1 92 ? -5.439 -10.524 15.463 1.00 94.56 92 ALA A O 1
ATOM 724 N N . TRP A 1 93 ? -3.354 -10.015 14.798 1.00 93.81 93 TRP A N 1
ATOM 725 C CA . TRP A 1 93 ? -2.892 -9.533 16.100 1.00 93.81 93 TRP A CA 1
ATOM 726 C C . TRP A 1 93 ? -3.718 -8.34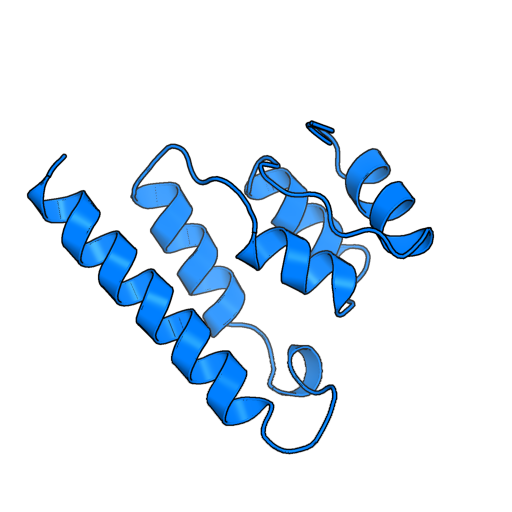6 16.604 1.00 93.81 93 TRP A C 1
ATOM 728 O O . TRP A 1 93 ? -4.263 -8.382 17.706 1.00 93.81 93 TRP A O 1
ATOM 738 N N . ARG A 1 94 ? -3.871 -7.303 15.779 1.00 91.62 94 ARG A N 1
ATOM 739 C CA . ARG A 1 94 ? -4.616 -6.096 16.160 1.00 91.62 94 ARG A CA 1
ATOM 740 C C . ARG A 1 94 ? -6.103 -6.372 16.376 1.00 91.62 94 ARG A C 1
ATOM 742 O O . ARG A 1 94 ? -6.712 -5.669 17.163 1.00 91.62 94 ARG A O 1
ATOM 749 N N . SER A 1 95 ? -6.679 -7.385 15.726 1.00 88.62 95 SER A N 1
ATOM 750 C CA . SER A 1 95 ? -8.082 -7.774 15.938 1.00 88.62 95 SER A CA 1
ATOM 751 C C . SER A 1 95 ? -8.323 -8.460 17.289 1.00 88.62 95 SER A C 1
ATOM 753 O O . SER A 1 95 ? -9.461 -8.513 17.736 1.00 88.62 95 SER A O 1
ATOM 755 N N . ILE A 1 96 ? -7.277 -8.998 17.928 1.00 89.69 96 ILE A N 1
ATOM 756 C CA . ILE A 1 96 ? -7.353 -9.615 19.263 1.00 89.69 96 ILE A CA 1
ATOM 757 C C . ILE A 1 96 ? -7.093 -8.575 20.360 1.00 89.69 96 ILE A C 1
ATOM 759 O O . ILE A 1 96 ? -7.676 -8.659 21.436 1.00 89.69 96 ILE A O 1
ATOM 763 N N . CYS A 1 97 ? -6.196 -7.618 20.104 1.00 71.62 97 CYS A N 1
ATOM 764 C CA . CYS A 1 97 ? -5.762 -6.621 21.087 1.00 71.62 97 CYS A CA 1
ATOM 765 C C . CYS A 1 97 ? -6.543 -5.292 21.051 1.00 71.62 97 CYS A C 1
ATOM 767 O O . CYS A 1 97 ? -6.173 -4.387 21.801 1.00 71.62 97 CYS A O 1
ATOM 769 N N . ALA A 1 98 ? -7.526 -5.145 20.155 1.00 58.62 98 ALA A N 1
ATOM 770 C CA . ALA A 1 98 ? -8.352 -3.940 20.014 1.00 58.62 98 ALA A CA 1
ATOM 771 C C . ALA A 1 98 ? -9.486 -3.869 21.043 1.00 58.62 98 ALA A C 1
ATOM 773 O O . ALA A 1 98 ? -10.038 -4.935 21.395 1.00 58.62 98 ALA A O 1
#

Foldseek 3Di:
DDAPEALVSQLVCVVVVHADAQYDLVRLLVNCVVPQDPRSLVNNLRYDDPDLVSLVVSLVSLVPDDPVSQDDDPPSVVVSVVSSVVSVVVSVVRVVVD

Sequence (98 aa):
MITASTVTEIHTACSAGFIPVNVDLPCAIAAHRQHPGIMTLRTIIMAAPATVEEERQRLDYLAGLPEEAWIRDEGWWKYRDAVLDGFRRVIAWRSICA

pLDDT: mean 90.05, std 9.78, range [47.91, 98.25]

Secondary structure (DSSP, 8-state):
-----SHHHHHHHHHTT----S--HHHHHHHHHHS-SHHHHHHHHT---SSHHHHHHHHHHHHTS-GGGT-SSTTHHHHHHHHHHHHHHHHHHHHHH-